Protein AF-A0A2R3ITP0-F1 (afdb_monomer_lite)

Foldseek 3Di:
DPPQKDFDDDPPDPDGPDIDDDDPVRCVVCVNCVVVVVVVVVVVVVVVVVCVVVVNDDDPPDDDDDD

Secondary structure (DSSP, 8-state):
-----EEEE-SS--SEEEEE---HHHHHHTTTTHHHHHHHHHHHHHHHHHHHHTT------------

Radius of gyration: 14.78 Å; chains: 1; bounding box: 24×36×35 Å

Sequence (67 aa):
MPDGRIVLRRADDEEALVTLEFSGDAKNFLQGQHVEVAKAMFNVGVQMAGRLAEGEIEHDEGPRVLH

Structure (mmCIF, N/CA/C/O backbone):
data_AF-A0A2R3ITP0-F1
#
_entry.id   AF-A0A2R3ITP0-F1
#
loop_
_atom_site.group_PDB
_atom_site.id
_atom_site.type_symbol
_atom_site.label_atom_id
_atom_site.label_alt_id
_atom_site.label_comp_id
_atom_site.label_asym_id
_atom_site.label_entity_id
_atom_site.label_seq_id
_atom_site.pdbx_PDB_ins_code
_atom_site.Cartn_x
_atom_site.Cartn_y
_atom_site.Cartn_z
_atom_site.occupancy
_atom_site.B_iso_or_equiv
_atom_site.auth_seq_id
_atom_site.auth_comp_id
_atom_site.auth_asym_id
_atom_site.auth_atom_id
_atom_site.pdbx_PDB_model_num
ATOM 1 N N . MET A 1 1 ? -2.841 -18.180 13.085 1.00 44.66 1 MET A N 1
ATOM 2 C CA . MET A 1 1 ? -3.780 -17.215 12.472 1.00 44.66 1 MET A CA 1
ATOM 3 C C . MET A 1 1 ? -3.020 -16.439 11.409 1.00 44.66 1 MET A C 1
ATOM 5 O O . MET A 1 1 ? -1.817 -16.290 11.601 1.00 44.66 1 MET A O 1
ATOM 9 N N . PRO A 1 2 ? -3.650 -16.005 10.305 1.00 58.03 2 PRO A N 1
ATOM 10 C CA . PRO A 1 2 ? -2.990 -15.109 9.358 1.00 58.03 2 PRO A CA 1
ATOM 11 C C . PRO A 1 2 ? -2.583 -13.819 10.085 1.00 58.03 2 PRO A C 1
ATOM 13 O O . PRO A 1 2 ? -3.346 -13.296 10.894 1.00 58.03 2 PRO A O 1
ATOM 16 N N . ASP A 1 3 ? -1.371 -13.339 9.830 1.00 71.19 3 ASP A N 1
ATOM 17 C CA . ASP A 1 3 ? -0.762 -12.170 10.488 1.00 71.19 3 ASP A CA 1
ATOM 18 C C . ASP A 1 3 ? -1.381 -10.823 10.061 1.00 71.19 3 ASP A C 1
ATOM 20 O O . ASP A 1 3 ? -1.086 -9.775 10.631 1.00 71.19 3 ASP A O 1
ATOM 24 N N . GLY A 1 4 ? -2.305 -10.844 9.097 1.00 77.06 4 GLY A N 1
ATOM 25 C CA . GLY A 1 4 ? -3.023 -9.660 8.632 1.00 77.06 4 GLY A CA 1
ATOM 26 C C . GLY A 1 4 ? -2.186 -8.759 7.726 1.00 77.06 4 GLY A C 1
ATOM 27 O O . GLY A 1 4 ? -2.539 -7.587 7.568 1.00 77.06 4 GLY A O 1
ATOM 28 N N . ARG A 1 5 ? -1.096 -9.286 7.154 1.00 88.31 5 ARG A N 1
ATOM 29 C CA . ARG A 1 5 ? -0.329 -8.628 6.093 1.00 88.31 5 ARG A CA 1
ATOM 30 C C . ARG A 1 5 ? -1.060 -8.744 4.758 1.00 88.31 5 ARG A C 1
ATOM 32 O O . ARG A 1 5 ? -1.646 -9.779 4.441 1.00 88.31 5 ARG A O 1
ATOM 39 N N . ILE A 1 6 ? -1.011 -7.676 3.971 1.00 92.50 6 ILE A N 1
ATOM 40 C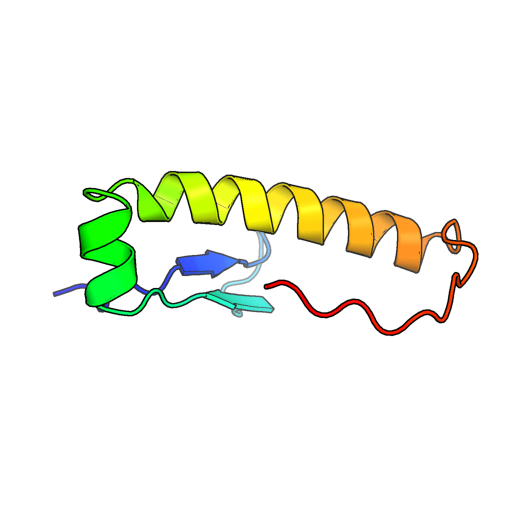 CA . ILE A 1 6 ? -1.582 -7.622 2.624 1.00 92.50 6 ILE A CA 1
ATOM 41 C C . ILE A 1 6 ? -0.423 -7.499 1.646 1.00 92.50 6 ILE A C 1
ATOM 43 O O . ILE A 1 6 ? 0.459 -6.663 1.826 1.00 92.50 6 ILE A O 1
ATOM 47 N N . VAL A 1 7 ? -0.417 -8.347 0.623 1.00 92.75 7 VAL A N 1
ATOM 48 C CA . VAL A 1 7 ? 0.736 -8.515 -0.260 1.00 92.75 7 VAL A CA 1
ATOM 49 C C . VAL A 1 7 ? 0.317 -8.287 -1.705 1.00 92.75 7 VAL A C 1
ATOM 51 O O . VAL A 1 7 ? -0.661 -8.875 -2.170 1.00 92.75 7 VAL A O 1
ATOM 54 N N . LEU A 1 8 ? 1.068 -7.448 -2.413 1.00 92.38 8 LEU A N 1
ATOM 55 C CA . LEU A 1 8 ? 1.002 -7.325 -3.864 1.00 92.38 8 LEU A CA 1
ATOM 56 C C . LEU A 1 8 ? 2.049 -8.257 -4.477 1.00 92.38 8 LEU A C 1
ATOM 58 O O . LEU A 1 8 ? 3.222 -8.197 -4.112 1.00 92.38 8 LEU A O 1
ATOM 62 N N . ARG A 1 9 ? 1.628 -9.091 -5.424 1.00 92.81 9 ARG A N 1
ATOM 63 C CA . ARG A 1 9 ? 2.481 -10.029 -6.165 1.00 92.81 9 ARG A CA 1
ATOM 64 C C . ARG A 1 9 ? 2.061 -10.081 -7.627 1.00 92.81 9 ARG A C 1
ATOM 66 O O . ARG A 1 9 ? 0.959 -9.637 -7.965 1.00 92.81 9 ARG A O 1
ATOM 73 N N . ARG A 1 10 ? 2.925 -10.622 -8.485 1.00 89.81 10 ARG A N 1
ATOM 74 C CA . ARG A 1 10 ? 2.547 -10.912 -9.874 1.00 89.81 10 ARG A CA 1
ATOM 75 C C . ARG A 1 10 ? 1.592 -12.107 -9.907 1.00 89.81 10 ARG A C 1
ATOM 77 O O . ARG A 1 10 ? 1.480 -12.854 -8.941 1.00 89.81 10 ARG A O 1
ATOM 84 N N . ALA A 1 11 ? 0.850 -12.261 -10.999 1.00 89.19 11 ALA A N 1
ATOM 85 C CA . ALA A 1 11 ? -0.103 -13.366 -11.128 1.00 89.19 11 ALA A CA 1
ATOM 86 C C . ALA A 1 11 ? 0.598 -14.723 -11.326 1.00 89.19 11 ALA A C 1
ATOM 88 O O . ALA A 1 11 ? 0.044 -15.760 -10.971 1.00 89.19 11 ALA A O 1
ATOM 89 N N . ASP A 1 12 ? 1.800 -14.692 -11.893 1.00 93.38 12 ASP A N 1
ATOM 90 C CA . ASP A 1 12 ? 2.654 -15.821 -12.259 1.00 93.38 12 ASP A CA 1
ATOM 91 C C . ASP A 1 12 ? 3.819 -16.053 -11.284 1.00 93.38 12 ASP A C 1
ATOM 93 O O . ASP A 1 12 ? 4.589 -16.991 -11.471 1.00 93.38 12 ASP A O 1
ATOM 97 N N . ASP A 1 13 ? 3.928 -15.230 -10.240 1.00 92.62 13 ASP A N 1
ATOM 98 C CA . ASP A 1 13 ? 5.010 -15.278 -9.261 1.00 92.62 13 ASP A CA 1
ATOM 99 C C . ASP A 1 13 ? 4.456 -15.254 -7.830 1.00 92.62 13 ASP A C 1
ATOM 101 O O . ASP A 1 13 ? 3.482 -14.563 -7.511 1.00 92.62 13 ASP A O 1
ATOM 105 N N . GLU A 1 14 ? 5.081 -16.025 -6.948 1.00 88.25 14 GLU A N 1
ATOM 106 C CA . G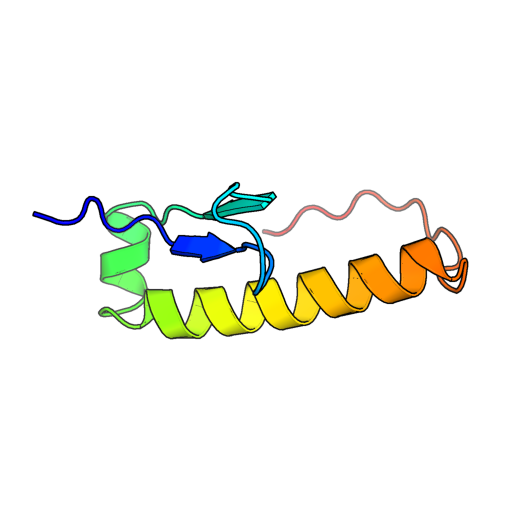LU A 1 14 ? 4.774 -16.024 -5.519 1.00 88.25 14 GLU A CA 1
ATOM 107 C C . GLU A 1 14 ? 5.593 -14.982 -4.746 1.00 88.25 14 GLU A C 1
ATOM 109 O O . GLU A 1 14 ? 5.273 -14.700 -3.588 1.00 88.25 14 GLU A O 1
ATOM 114 N N . GLU A 1 15 ? 6.594 -14.361 -5.377 1.00 94.94 15 GLU A N 1
ATOM 115 C CA . GLU A 1 15 ? 7.394 -13.305 -4.768 1.00 94.94 15 GLU A CA 1
ATOM 116 C C . GLU A 1 15 ? 6.560 -12.045 -4.470 1.00 94.94 15 GLU A C 1
ATOM 118 O O . GLU A 1 15 ? 5.832 -11.493 -5.305 1.00 94.94 15 GLU A O 1
ATOM 123 N N . ALA A 1 16 ? 6.675 -11.576 -3.227 1.00 92.81 16 ALA A N 1
ATOM 124 C CA . ALA A 1 16 ? 6.027 -10.363 -2.762 1.00 92.81 16 ALA A CA 1
ATOM 125 C C . ALA A 1 16 ? 6.743 -9.129 -3.326 1.00 92.81 16 ALA A C 1
ATOM 127 O O . ALA A 1 16 ? 7.875 -8.839 -2.951 1.00 92.81 16 ALA A O 1
ATOM 128 N N . LEU A 1 17 ? 6.052 -8.350 -4.158 1.00 92.00 17 LEU A N 1
ATOM 129 C CA . LEU A 1 17 ? 6.567 -7.072 -4.656 1.00 92.00 17 LEU A CA 1
ATOM 130 C C . LEU A 1 17 ? 6.467 -5.981 -3.590 1.00 92.00 17 LEU A C 1
ATOM 132 O O . LEU A 1 17 ? 7.361 -5.153 -3.441 1.00 92.00 17 LEU A O 1
ATOM 136 N N . VAL A 1 18 ? 5.348 -5.963 -2.862 1.00 92.94 18 VAL A N 1
ATOM 137 C CA . VAL A 1 18 ? 5.079 -4.992 -1.800 1.00 92.94 18 VAL A CA 1
ATOM 138 C C . VAL A 1 18 ? 4.290 -5.675 -0.694 1.00 92.94 18 VAL A C 1
ATOM 140 O O . VAL A 1 18 ? 3.333 -6.401 -0.962 1.00 92.94 18 VAL A O 1
ATOM 143 N N . THR A 1 19 ? 4.665 -5.404 0.554 1.00 93.50 19 THR A N 1
ATOM 144 C CA . THR A 1 19 ? 3.902 -5.813 1.737 1.00 93.50 19 THR A CA 1
ATOM 145 C C . THR A 1 19 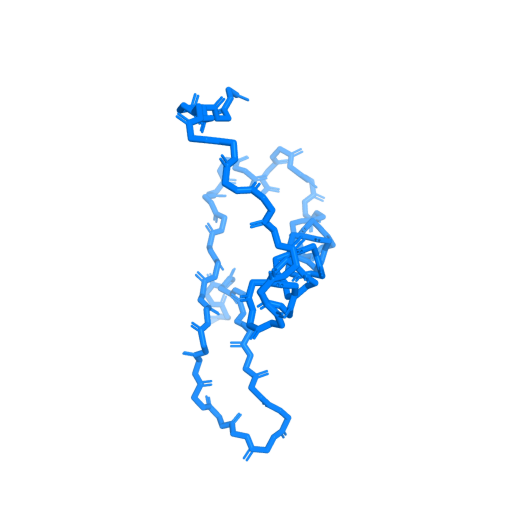? 3.385 -4.575 2.456 1.00 93.50 19 THR A C 1
ATOM 147 O O . THR A 1 19 ? 4.149 -3.654 2.736 1.00 93.50 19 THR A O 1
ATOM 150 N N . LEU A 1 20 ? 2.091 -4.566 2.760 1.00 94.00 20 LEU A N 1
ATOM 151 C CA . LEU A 1 20 ? 1.420 -3.535 3.539 1.00 94.00 20 LEU A CA 1
ATOM 152 C C . LEU A 1 20 ? 0.905 -4.145 4.841 1.00 94.00 20 LEU A C 1
ATOM 154 O O . LEU A 1 20 ? 0.239 -5.185 4.840 1.00 94.00 20 LEU A O 1
ATOM 158 N N . GLU A 1 21 ? 1.173 -3.465 5.948 1.00 93.50 21 GLU A N 1
ATOM 159 C CA . GLU A 1 21 ? 0.703 -3.866 7.266 1.00 93.50 21 GLU A CA 1
ATOM 160 C C . GLU A 1 21 ? 0.060 -2.678 7.979 1.00 93.50 21 GLU A C 1
ATOM 162 O O . GLU A 1 21 ? 0.665 -1.619 8.138 1.00 93.50 21 GLU A O 1
ATOM 167 N N . PHE A 1 22 ? -1.189 -2.858 8.407 1.00 92.00 22 PHE A N 1
ATOM 168 C CA . PHE A 1 22 ? -1.879 -1.880 9.241 1.00 92.00 22 PHE A CA 1
ATOM 169 C C . PHE A 1 22 ? -1.594 -2.171 10.709 1.00 92.00 22 PHE A C 1
ATOM 171 O O . PHE A 1 22 ? -1.743 -3.313 11.163 1.00 92.00 22 PHE A O 1
ATOM 178 N N . SER A 1 23 ? -1.270 -1.118 11.460 1.00 92.62 23 SER A N 1
ATOM 179 C CA . SER A 1 23 ? -1.211 -1.185 12.918 1.00 92.62 23 SER A CA 1
ATOM 180 C C . SER A 1 23 ? -2.563 -1.615 13.503 1.00 92.62 23 SER A C 1
ATOM 182 O O . SER A 1 23 ? -3.611 -1.498 12.858 1.00 92.62 23 SER A O 1
ATOM 184 N N . GLY A 1 24 ? -2.552 -2.102 14.747 1.00 91.00 24 GLY A N 1
ATOM 185 C CA . GLY A 1 24 ? -3.786 -2.438 15.465 1.00 91.00 24 GLY A CA 1
ATOM 186 C C . GLY A 1 24 ? -4.758 -1.255 15.529 1.00 91.00 24 GLY A C 1
ATOM 187 O O . GLY A 1 24 ? -5.935 -1.408 15.208 1.00 91.00 24 GLY A O 1
ATOM 188 N N . ASP A 1 25 ? -4.248 -0.061 15.831 1.00 93.88 25 ASP A N 1
ATOM 189 C CA . ASP A 1 25 ? -5.048 1.1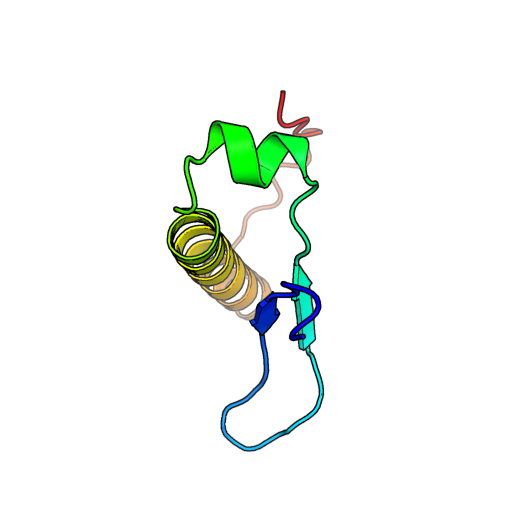66 15.904 1.00 93.88 25 ASP A CA 1
ATOM 190 C C . ASP A 1 25 ? -5.668 1.536 14.557 1.00 93.88 25 ASP A C 1
ATOM 192 O O . ASP A 1 25 ? -6.848 1.874 14.496 1.00 93.88 25 ASP A O 1
ATOM 196 N N . ALA A 1 26 ? -4.919 1.400 13.459 1.00 92.81 26 ALA A N 1
ATOM 197 C CA . ALA A 1 26 ? -5.446 1.658 12.124 1.00 92.81 26 ALA A CA 1
ATOM 198 C C . ALA A 1 26 ? -6.529 0.639 11.734 1.00 92.81 26 ALA A C 1
ATOM 200 O O . ALA A 1 26 ? -7.557 1.016 11.176 1.00 92.81 26 ALA A O 1
ATOM 201 N N . LYS A 1 27 ? -6.350 -0.647 12.070 1.00 91.25 27 LYS A N 1
ATOM 202 C CA . LYS A 1 27 ? -7.375 -1.685 11.848 1.00 91.25 27 LYS A CA 1
ATOM 203 C C . LYS A 1 27 ? -8.664 -1.384 12.621 1.00 91.25 27 LYS A C 1
ATOM 205 O O . LYS A 1 27 ? -9.751 -1.553 12.063 1.00 91.25 27 LYS A O 1
ATOM 210 N N . ASN A 1 28 ? -8.536 -0.911 13.864 1.00 92.44 28 ASN A N 1
ATOM 211 C CA . ASN A 1 28 ? -9.662 -0.500 14.706 1.00 92.44 28 ASN A CA 1
ATOM 212 C C . ASN A 1 28 ? -10.363 0.742 14.146 1.00 92.44 28 ASN A C 1
ATOM 214 O O . ASN A 1 28 ? -11.586 0.748 14.011 1.00 92.44 28 ASN A O 1
ATOM 218 N N . PHE A 1 29 ? -9.593 1.767 13.772 1.00 94.44 29 PHE A N 1
ATOM 219 C CA . PHE A 1 29 ? -10.107 2.998 13.172 1.00 94.44 29 PHE A CA 1
ATOM 220 C C . PHE A 1 29 ? -10.873 2.725 11.874 1.00 94.44 29 PHE A C 1
ATOM 222 O O . PHE A 1 29 ? -11.977 3.226 11.685 1.00 94.44 29 PHE A O 1
ATOM 229 N N . LEU A 1 30 ? -10.320 1.869 11.013 1.00 93.50 30 LEU A N 1
ATOM 230 C CA . LEU A 1 30 ? -10.941 1.465 9.753 1.00 93.50 30 LEU A CA 1
ATOM 231 C C . LEU A 1 30 ? -12.078 0.450 9.942 1.00 93.50 30 LEU A C 1
ATOM 233 O O . LEU A 1 30 ? -12.632 -0.018 8.952 1.00 93.50 30 LEU A O 1
ATOM 237 N N . GLN A 1 31 ? -12.420 0.080 11.183 1.00 92.50 31 GLN A N 1
ATOM 238 C CA . GLN A 1 31 ? -13.527 -0.825 11.516 1.00 92.50 31 GLN A CA 1
ATOM 239 C C . GLN A 1 31 ? -13.487 -2.139 10.717 1.00 92.50 31 GLN A C 1
ATOM 241 O O . GLN A 1 31 ? -14.506 -2.646 10.252 1.00 92.50 31 GLN A O 1
ATOM 246 N N . GLY A 1 32 ? -12.283 -2.677 10.504 1.00 85.94 32 GLY A N 1
ATOM 247 C CA . GLY A 1 32 ? -12.086 -3.891 9.709 1.00 85.94 32 GLY A CA 1
ATOM 248 C C . GLY A 1 32 ? -12.040 -3.691 8.186 1.00 85.94 32 GLY A C 1
ATOM 249 O O . GLY A 1 32 ? -11.670 -4.629 7.491 1.00 85.94 32 GLY A O 1
ATOM 250 N N . GLN A 1 33 ? -12.273 -2.488 7.653 1.00 92.94 33 GLN A N 1
ATOM 251 C CA . GLN A 1 33 ? -12.247 -2.186 6.206 1.00 92.94 33 GLN A CA 1
ATOM 252 C C . GLN A 1 33 ? -10.835 -1.967 5.621 1.00 92.94 33 GLN A C 1
ATOM 254 O O . GLN A 1 33 ? -10.674 -1.525 4.485 1.00 92.94 33 GLN A O 1
ATOM 259 N N . HIS A 1 34 ? -9.785 -2.284 6.378 1.00 92.56 34 HIS A N 1
ATOM 260 C CA . HIS A 1 34 ? -8.384 -2.095 5.988 1.00 92.56 34 HIS A CA 1
ATOM 261 C C . HIS A 1 34 ? -7.995 -2.810 4.681 1.00 92.56 34 HIS A C 1
ATOM 263 O O . HIS A 1 34 ? -7.143 -2.315 3.947 1.00 92.56 34 HIS A O 1
ATOM 269 N N . VAL A 1 35 ? -8.648 -3.926 4.340 1.00 92.25 35 VAL A N 1
ATOM 270 C CA . VAL A 1 35 ? -8.423 -4.630 3.064 1.00 92.25 35 VAL A CA 1
ATOM 271 C C . VAL A 1 35 ? -8.880 -3.794 1.864 1.00 92.25 35 VAL A C 1
ATOM 273 O O . VAL A 1 35 ? -8.181 -3.725 0.854 1.00 92.25 35 VAL A O 1
ATOM 276 N N . GLU A 1 36 ? -10.010 -3.103 1.983 1.00 94.19 36 GLU A N 1
ATOM 277 C CA . GLU A 1 36 ? -10.572 -2.292 0.898 1.00 94.19 36 GLU A CA 1
ATOM 278 C C . GLU A 1 36 ? -9.757 -1.018 0.687 1.00 94.19 36 GLU A C 1
ATOM 280 O O . GLU A 1 36 ? -9.470 -0.640 -0.452 1.00 94.19 36 GLU A O 1
ATOM 285 N N . VAL A 1 37 ? -9.281 -0.428 1.785 1.00 94.69 37 VAL A N 1
ATOM 286 C CA . VAL A 1 37 ? -8.312 0.671 1.746 1.00 94.69 37 VAL A CA 1
ATOM 287 C C . VAL A 1 37 ? -7.014 0.223 1.070 1.00 94.69 37 VAL A C 1
ATOM 289 O O . VAL A 1 37 ? -6.534 0.902 0.164 1.00 94.69 37 VAL A O 1
ATOM 292 N N . ALA A 1 38 ? -6.477 -0.948 1.429 1.00 94.50 38 ALA A N 1
ATOM 293 C CA . ALA A 1 38 ? -5.262 -1.480 0.814 1.00 94.50 38 ALA A CA 1
ATOM 294 C C . ALA A 1 38 ? -5.400 -1.675 -0.699 1.00 94.50 38 ALA A C 1
ATOM 296 O O . ALA A 1 38 ? -4.502 -1.303 -1.452 1.00 94.50 38 ALA A O 1
ATOM 297 N N . LYS A 1 39 ? -6.533 -2.220 -1.162 1.00 93.25 39 LYS A N 1
ATOM 298 C CA . LYS A 1 39 ? -6.810 -2.383 -2.599 1.00 93.25 39 LYS A CA 1
ATOM 299 C C . LYS A 1 39 ? -6.801 -1.043 -3.326 1.00 93.25 39 LYS A C 1
ATOM 301 O O . LYS 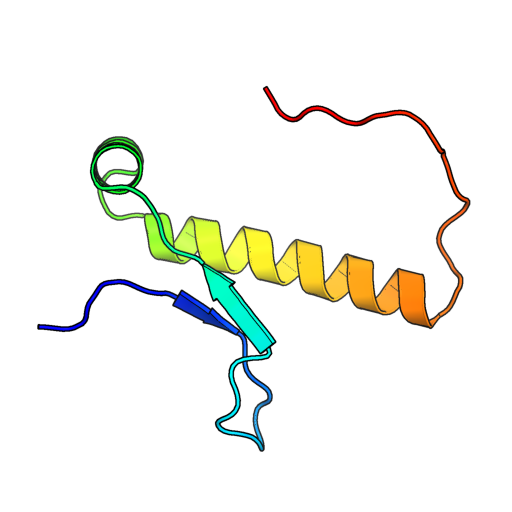A 1 39 ? -6.194 -0.937 -4.388 1.00 93.25 39 LYS A O 1
ATOM 306 N N . ALA A 1 40 ? -7.440 -0.020 -2.757 1.00 95.56 40 ALA A N 1
ATOM 307 C CA . ALA A 1 40 ? -7.429 1.318 -3.339 1.00 95.56 40 ALA A CA 1
ATOM 308 C C . ALA A 1 40 ? -6.001 1.889 -3.410 1.00 95.56 40 ALA A C 1
ATOM 310 O O . ALA A 1 40 ? -5.592 2.376 -4.464 1.00 95.56 40 ALA A O 1
ATOM 311 N N . MET A 1 41 ? -5.220 1.758 -2.330 1.00 95.06 41 MET A 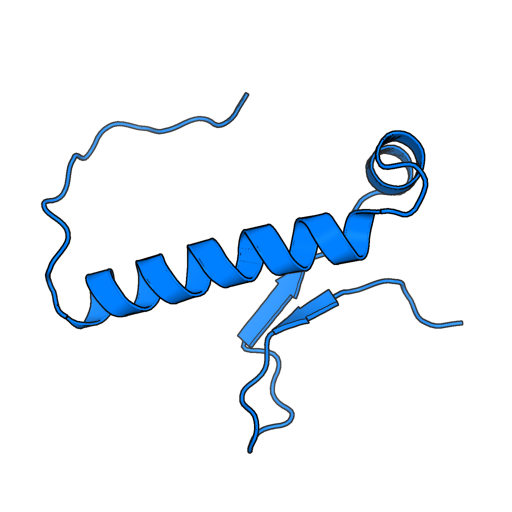N 1
ATOM 312 C CA . MET A 1 41 ? -3.819 2.199 -2.284 1.00 95.06 41 MET A CA 1
ATOM 313 C C . MET A 1 41 ? -2.960 1.493 -3.340 1.00 95.06 41 MET A C 1
ATOM 315 O O . MET A 1 41 ? -2.222 2.156 -4.068 1.00 95.06 41 MET A O 1
ATOM 319 N N . PHE A 1 42 ? -3.084 0.169 -3.473 1.00 94.31 42 PHE A N 1
ATOM 320 C CA . PHE A 1 42 ? -2.347 -0.585 -4.486 1.00 94.31 42 PHE A CA 1
ATOM 321 C C . PHE A 1 42 ? -2.779 -0.230 -5.905 1.00 94.31 42 PHE A C 1
ATOM 323 O O . PHE A 1 42 ? -1.915 -0.048 -6.756 1.00 94.31 42 PHE A O 1
ATOM 330 N N . ASN A 1 43 ? -4.078 -0.063 -6.167 1.00 93.56 43 ASN A N 1
ATOM 331 C CA . ASN A 1 43 ? -4.562 0.335 -7.490 1.00 93.56 43 ASN A CA 1
ATOM 332 C C . ASN A 1 43 ? -3.955 1.671 -7.934 1.00 93.56 43 ASN A C 1
ATOM 334 O O . ASN A 1 43 ? -3.499 1.787 -9.071 1.00 93.56 43 ASN A O 1
ATOM 338 N N . VAL A 1 44 ? -3.914 2.661 -7.038 1.00 94.12 44 VAL A N 1
ATOM 339 C CA . VAL A 1 44 ? -3.286 3.960 -7.321 1.00 94.12 44 VAL A CA 1
ATOM 340 C C . VAL A 1 44 ? -1.774 3.807 -7.495 1.00 94.12 44 VAL A C 1
ATOM 342 O O . VAL A 1 44 ? -1.219 4.319 -8.465 1.00 94.12 44 VAL A O 1
ATOM 345 N N . GLY A 1 45 ? -1.106 3.072 -6.602 1.00 91.94 45 GLY A N 1
ATOM 346 C CA . GLY A 1 45 ? 0.341 2.855 -6.664 1.00 91.94 45 GLY A CA 1
ATOM 347 C C . GLY A 1 45 ? 0.793 2.164 -7.952 1.00 91.94 45 GLY A C 1
ATOM 348 O O . GLY A 1 45 ? 1.756 2.603 -8.574 1.00 91.94 45 GLY A O 1
ATOM 349 N N . VAL A 1 46 ? 0.067 1.136 -8.402 1.00 91.81 46 VAL A N 1
ATOM 350 C CA . VAL A 1 46 ? 0.361 0.416 -9.652 1.00 91.81 46 VAL A CA 1
ATOM 351 C C . VAL A 1 46 ? 0.152 1.314 -10.871 1.00 91.81 46 VAL A C 1
ATOM 353 O O . VAL A 1 46 ? 0.992 1.316 -11.767 1.00 91.81 46 VAL A O 1
ATOM 356 N N . GLN A 1 47 ? -0.913 2.123 -10.899 1.00 91.75 47 GLN A N 1
ATOM 357 C CA . GLN A 1 47 ? -1.122 3.096 -11.980 1.00 91.75 47 GLN A CA 1
ATOM 358 C C . GLN A 1 47 ? 0.013 4.123 -12.049 1.00 91.75 47 GLN A C 1
ATOM 360 O O . GLN A 1 47 ? 0.512 4.420 -13.132 1.00 91.75 47 GLN A O 1
ATOM 365 N N . MET A 1 48 ? 0.446 4.644 -10.898 1.00 90.56 48 MET A N 1
ATOM 366 C CA . MET A 1 48 ? 1.573 5.576 -10.825 1.00 90.56 48 MET A CA 1
ATOM 367 C C . MET A 1 48 ? 2.885 4.927 -11.273 1.00 90.56 48 MET A C 1
ATOM 369 O O . MET A 1 48 ? 3.635 5.542 -12.025 1.00 90.56 48 MET A O 1
ATOM 373 N N . ALA A 1 49 ? 3.144 3.682 -10.865 1.00 88.94 49 ALA A N 1
ATOM 374 C CA . ALA A 1 49 ? 4.316 2.931 -11.305 1.00 88.94 49 ALA A CA 1
ATOM 375 C C . ALA A 1 49 ? 4.330 2.712 -12.829 1.00 88.94 49 ALA A C 1
ATOM 377 O O . ALA A 1 49 ? 5.388 2.835 -13.440 1.00 88.94 49 ALA A O 1
ATOM 378 N N . GLY A 1 50 ? 3.168 2.451 -13.443 1.00 90.38 50 GLY A N 1
ATOM 379 C CA . GLY A 1 50 ? 3.029 2.357 -14.902 1.00 90.38 50 GLY A CA 1
ATOM 380 C C . GLY A 1 50 ? 3.417 3.657 -15.608 1.00 90.38 50 GLY A C 1
ATOM 381 O O . GLY A 1 50 ? 4.311 3.653 -16.448 1.00 90.38 50 GLY A O 1
ATOM 382 N N . ARG A 1 51 ? 2.846 4.789 -15.177 1.00 90.12 51 ARG A N 1
ATOM 383 C CA . ARG A 1 51 ? 3.176 6.115 -15.737 1.00 90.12 51 ARG A CA 1
ATOM 384 C C . ARG A 1 51 ? 4.653 6.480 -15.573 1.00 90.12 51 ARG A C 1
ATOM 386 O O . ARG A 1 51 ? 5.244 7.064 -16.474 1.00 90.12 51 ARG A O 1
ATOM 393 N N . LEU A 1 52 ? 5.265 6.137 -14.433 1.00 87.81 52 LEU A N 1
ATOM 394 C CA . LEU A 1 52 ? 6.705 6.331 -14.210 1.00 87.81 52 LEU A CA 1
ATOM 395 C C . LEU A 1 52 ? 7.548 5.493 -15.178 1.00 87.81 52 LEU A C 1
ATOM 397 O O . LEU A 1 52 ? 8.541 5.989 -15.701 1.00 87.81 52 LEU A O 1
ATOM 401 N N . ALA A 1 53 ? 7.153 4.242 -15.427 1.00 87.44 53 ALA A N 1
ATOM 402 C CA . ALA A 1 53 ? 7.846 3.359 -16.363 1.00 87.44 53 ALA A CA 1
ATOM 403 C C . ALA A 1 53 ? 7.739 3.844 -17.819 1.00 87.44 53 ALA A C 1
ATOM 405 O O . ALA A 1 53 ? 8.673 3.658 -18.597 1.00 87.44 53 ALA A O 1
ATOM 406 N N . GLU A 1 54 ? 6.628 4.491 -18.169 1.00 88.88 54 GLU A N 1
ATOM 407 C CA . GLU A 1 54 ? 6.378 5.087 -19.488 1.00 88.88 54 GLU A CA 1
ATOM 408 C C . GLU A 1 54 ? 6.987 6.497 -19.635 1.00 88.88 54 GLU A C 1
ATOM 410 O O . GLU A 1 54 ? 6.992 7.059 -20.729 1.00 88.88 54 GLU A O 1
ATOM 415 N N . GLY A 1 55 ? 7.560 7.060 -18.561 1.00 82.06 55 GLY A N 1
ATOM 416 C CA . GLY A 1 55 ? 8.176 8.390 -18.567 1.00 82.06 55 GLY A CA 1
ATOM 417 C C . GLY A 1 55 ? 7.170 9.546 -18.620 1.00 82.06 55 GLY A C 1
ATOM 418 O O . GLY A 1 55 ? 7.540 10.659 -18.984 1.00 82.06 55 GLY A O 1
ATOM 419 N N . GLU A 1 56 ? 5.909 9.302 -18.257 1.00 71.75 56 GLU A N 1
ATOM 420 C CA . GLU A 1 56 ? 4.799 10.258 -18.394 1.00 71.75 56 GLU A CA 1
ATOM 421 C C . GLU A 1 56 ? 4.658 11.238 -17.216 1.00 71.75 56 GLU A C 1
ATOM 423 O O . GLU A 1 56 ? 3.761 12.082 -17.210 1.00 71.75 56 GLU A O 1
ATOM 428 N N . ILE A 1 57 ? 5.503 11.133 -16.186 1.00 66.31 57 ILE A N 1
ATOM 429 C CA . ILE A 1 57 ? 5.418 12.004 -15.009 1.00 66.31 57 ILE A CA 1
ATOM 430 C C . ILE A 1 57 ? 6.454 13.122 -15.113 1.00 66.31 57 ILE A C 1
ATOM 432 O O . ILE A 1 57 ? 7.646 12.895 -14.917 1.00 66.31 57 ILE A O 1
ATOM 436 N N . GLU A 1 58 ? 5.983 14.346 -15.357 1.00 58.38 58 GLU A N 1
ATOM 437 C CA . GLU A 1 58 ? 6.769 15.554 -15.103 1.00 58.38 58 GLU A CA 1
ATOM 438 C C . GLU A 1 58 ? 7.088 15.623 -13.599 1.00 58.38 58 GLU A C 1
ATOM 440 O O . GLU A 1 58 ? 6.194 15.618 -12.748 1.00 58.38 58 GLU A O 1
ATOM 445 N N . HIS A 1 59 ? 8.380 15.615 -13.267 1.00 56.28 59 HIS A N 1
ATOM 446 C CA . HIS A 1 59 ? 8.898 15.709 -11.903 1.00 56.28 59 HIS A CA 1
ATOM 447 C C . HIS A 1 59 ? 8.491 17.051 -11.270 1.00 56.28 59 HIS A C 1
ATOM 449 O O . HIS A 1 59 ? 9.167 18.061 -11.441 1.00 56.28 59 HIS A O 1
ATOM 455 N N . ASP A 1 60 ? 7.400 17.066 -10.507 1.00 55.97 60 ASP A N 1
ATOM 456 C CA . ASP A 1 60 ? 7.137 18.140 -9.549 1.00 55.97 60 ASP A CA 1
ATOM 457 C C . ASP A 1 60 ? 7.816 17.766 -8.220 1.00 55.97 60 ASP A C 1
ATOM 459 O O . ASP A 1 60 ? 7.226 17.116 -7.350 1.00 55.97 60 ASP A O 1
ATOM 463 N N . GLU A 1 61 ? 9.112 18.093 -8.124 1.00 50.09 61 GLU A N 1
ATOM 464 C CA . GLU A 1 61 ? 10.033 17.829 -7.002 1.00 50.09 61 GLU A CA 1
ATOM 465 C C . GLU A 1 61 ? 9.707 18.665 -5.744 1.00 50.09 61 GLU A C 1
ATOM 467 O O . GLU A 1 61 ? 10.568 19.306 -5.142 1.00 50.09 61 GLU A O 1
ATOM 472 N N . GLY A 1 62 ? 8.447 18.668 -5.315 1.00 60.25 62 GLY A N 1
ATOM 473 C CA . GLY A 1 62 ? 8.035 19.198 -4.018 1.00 60.25 62 GLY A CA 1
ATOM 474 C C . GLY A 1 62 ? 7.959 18.088 -2.960 1.00 60.25 62 GLY A C 1
ATOM 475 O O . GLY A 1 62 ? 7.388 17.029 -3.239 1.00 60.25 62 GLY A O 1
ATOM 476 N N . PRO A 1 63 ? 8.468 18.286 -1.728 1.00 57.81 63 PRO A N 1
ATOM 477 C CA . PRO A 1 63 ? 8.337 17.294 -0.665 1.00 57.81 63 PRO A CA 1
ATOM 478 C C . PRO A 1 63 ? 6.860 17.144 -0.274 1.00 57.81 63 PRO A C 1
ATOM 480 O O . PRO A 1 63 ? 6.263 18.045 0.314 1.00 57.81 63 PRO A O 1
ATOM 483 N N . ARG A 1 64 ? 6.251 15.998 -0.597 1.00 65.62 64 ARG A N 1
ATOM 484 C CA . ARG A 1 64 ? 4.872 15.678 -0.201 1.00 65.62 64 ARG A CA 1
ATOM 485 C C . ARG A 1 64 ? 4.898 14.911 1.117 1.00 65.62 64 ARG A C 1
ATOM 487 O O . ARG A 1 64 ? 5.180 13.717 1.134 1.00 65.62 64 ARG A O 1
ATOM 494 N N . VAL A 1 65 ? 4.606 15.595 2.219 1.00 66.31 65 VAL A N 1
ATOM 495 C CA . VAL A 1 65 ? 4.303 14.938 3.498 1.00 66.31 65 VAL A CA 1
ATOM 496 C C . VAL A 1 65 ? 2.801 14.663 3.533 1.00 66.31 65 VAL A C 1
ATOM 498 O O . VAL A 1 65 ? 2.004 15.593 3.422 1.00 66.31 65 VAL A O 1
ATOM 501 N N . LEU A 1 66 ? 2.409 13.390 3.649 1.00 64.69 66 LEU A N 1
ATOM 502 C CA . LEU A 1 66 ? 1.023 13.019 3.941 1.00 64.69 66 LEU A CA 1
ATOM 503 C C . LEU A 1 66 ? 0.810 13.189 5.455 1.00 64.69 66 LEU A C 1
ATOM 505 O O . LEU A 1 66 ? 1.475 12.505 6.234 1.00 64.69 66 LEU A O 1
ATOM 509 N N . HIS A 1 67 ? -0.046 14.135 5.847 1.00 62.34 67 HIS A N 1
ATOM 510 C CA . HIS A 1 67 ? -0.461 14.359 7.236 1.00 62.34 67 HIS A CA 1
ATOM 511 C C . HIS A 1 67 ? -1.587 13.413 7.651 1.00 62.34 67 HIS A C 1
ATOM 513 O O . HIS A 1 67 ? -2.463 13.140 6.797 1.00 62.34 67 HIS A O 1
#

Organism: NCBI:txid2994495

pLDDT: mean 84.68, std 13.65, range [44.66, 95.56]